Protein AF-A0A2V9N6S0-F1 (afdb_monomer)

Secondary structure (DSSP, 8-state):
-HHHHHHHHHHHHHHTSSS------------HHHH-EEEEEEEEEEEEETTEEEEEEEEEEEEE-TT-EEEEEEEEEETTEEEEEEEEEEEEE-TTSEEEEEEEEEETTEEEEEEEEEEEEEGGGTEEEEEEEEE-

Foldseek 3Di:
DVVVVVVVVVVVVVVPPPPPPPPPPCLLQDALQQLFAKDKDKDWDWDQDPVGIKTKIKIWMWGAHSQFWIWIKMWMDINRDIDIKIKIWGKGAGRNQKIKIWIFIDDPNDTPKIWIKIWGADPSNPDIDIDTPDMD

Nearest PDB structures (foldseek):
  5xdn-assembly1_A  TM=2.559E-01  e=2.830E+00  Homo sapiens
  7nie-assembly1_C  TM=2.673E-01  e=5.952E+00  Sus scrofa

Solvent-accessible surface area (backbone atoms only — not comparable to full-atom values): 7501 Å² total; per-residue (Å²): 118,77,72,58,54,57,53,55,52,53,54,57,60,66,69,67,72,74,82,73,71,75,77,70,72,73,69,61,72,34,34,40,62,75,61,35,44,81,46,74,51,72,52,73,52,72,47,81,50,98,92,46,77,34,50,34,39,36,43,34,40,35,39,32,41,61,87,18,44,34,43,37,41,32,45,37,33,50,70,85,48,71,50,70,33,42,36,38,35,44,49,48,57,38,56,83,25,40,32,42,34,43,36,41,34,25,46,96,88,40,80,75,38,39,33,37,33,44,35,37,49,39,80,92,58,75,41,74,50,74,47,80,74,46,76,88

Structure (mmCIF, N/CA/C/O backbone):
data_AF-A0A2V9N6S0-F1
#
_entry.id   AF-A0A2V9N6S0-F1
#
loop_
_atom_site.group_PDB
_atom_site.id
_atom_site.type_symbol
_atom_site.label_atom_id
_atom_site.label_alt_id
_atom_site.label_comp_id
_atom_site.label_asym_id
_atom_site.label_entity_id
_atom_site.label_seq_id
_atom_site.pdbx_PDB_ins_code
_atom_site.Cartn_x
_atom_site.Cartn_y
_atom_site.Cartn_z
_atom_site.occupancy
_atom_site.B_iso_or_equiv
_atom_site.auth_seq_id
_atom_site.auth_comp_id
_atom_site.auth_asym_id
_atom_site.auth_atom_id
_atom_site.pdbx_PDB_model_num
ATOM 1 N N . MET A 1 1 ? 50.210 -31.305 -43.751 1.00 48.12 1 MET A N 1
ATOM 2 C CA . MET A 1 1 ? 49.536 -31.750 -42.503 1.00 48.12 1 MET A CA 1
ATOM 3 C C . MET A 1 1 ? 49.695 -30.757 -41.342 1.00 48.12 1 MET A C 1
ATOM 5 O O . MET A 1 1 ? 48.706 -30.467 -40.685 1.00 48.12 1 MET A O 1
ATOM 9 N N . LYS A 1 2 ? 50.881 -30.163 -41.127 1.00 46.41 2 LYS A N 1
ATOM 10 C CA . LYS A 1 2 ? 51.178 -29.205 -40.034 1.00 46.41 2 LYS A CA 1
ATOM 11 C C . LYS A 1 2 ? 50.387 -27.875 -40.087 1.00 46.41 2 LYS A C 1
ATOM 13 O O . LYS A 1 2 ? 50.007 -27.351 -39.047 1.00 46.41 2 LYS A O 1
ATOM 18 N N . ASN A 1 3 ? 50.037 -27.387 -41.283 1.00 50.50 3 ASN A N 1
ATOM 19 C CA . ASN A 1 3 ? 49.302 -26.120 -41.461 1.00 50.50 3 ASN A CA 1
ATOM 20 C C . ASN A 1 3 ? 47.782 -26.228 -41.215 1.00 50.50 3 ASN A C 1
ATOM 22 O O . ASN A 1 3 ? 47.124 -25.209 -41.011 1.00 50.50 3 ASN A O 1
ATOM 26 N N . ASN A 1 4 ? 47.221 -27.443 -41.207 1.00 50.72 4 ASN A N 1
ATOM 27 C CA . ASN A 1 4 ? 45.778 -27.653 -41.026 1.00 50.72 4 ASN A CA 1
ATOM 28 C C . ASN A 1 4 ? 45.400 -27.705 -39.537 1.00 50.72 4 ASN A C 1
ATOM 30 O O . ASN A 1 4 ? 44.335 -27.231 -39.157 1.00 50.72 4 ASN A O 1
ATOM 34 N N . ILE A 1 5 ? 46.312 -28.197 -38.690 1.00 57.31 5 ILE A N 1
ATOM 35 C CA . ILE A 1 5 ? 46.148 -28.242 -37.228 1.00 57.31 5 ILE A CA 1
ATOM 36 C C . ILE A 1 5 ? 46.208 -26.826 -36.634 1.00 57.31 5 ILE A C 1
ATOM 38 O O . ILE A 1 5 ? 45.389 -26.478 -35.790 1.00 57.31 5 ILE A O 1
ATOM 42 N N . ALA A 1 6 ? 47.107 -25.971 -37.137 1.00 53.06 6 ALA A N 1
ATOM 43 C CA . ALA A 1 6 ? 47.205 -24.574 -36.706 1.00 53.06 6 ALA A CA 1
ATOM 44 C C . ALA A 1 6 ? 45.932 -23.766 -37.028 1.00 53.06 6 ALA A C 1
ATOM 46 O O . ALA A 1 6 ? 45.482 -22.966 -36.212 1.00 53.06 6 ALA A O 1
ATOM 47 N N . ARG A 1 7 ? 45.306 -24.015 -38.188 1.00 53.69 7 ARG A N 1
ATOM 48 C CA . ARG A 1 7 ? 44.032 -23.381 -38.564 1.00 53.69 7 ARG A CA 1
ATOM 49 C C . ARG A 1 7 ? 42.855 -23.890 -37.732 1.00 53.69 7 ARG A C 1
ATOM 51 O O . ARG A 1 7 ? 42.019 -23.087 -37.337 1.00 53.69 7 ARG A O 1
ATOM 58 N N . ALA A 1 8 ? 42.814 -25.185 -37.419 1.00 54.50 8 ALA A N 1
ATOM 59 C CA . ALA A 1 8 ? 41.775 -25.757 -36.563 1.00 54.50 8 ALA A CA 1
ATOM 60 C C . ALA A 1 8 ? 41.834 -25.210 -35.122 1.00 54.50 8 ALA A C 1
ATOM 62 O O . ALA A 1 8 ? 40.795 -24.925 -34.531 1.00 54.50 8 ALA A O 1
ATOM 63 N N . LEU A 1 9 ? 43.039 -24.986 -34.586 1.00 54.88 9 LEU A N 1
ATOM 64 C CA . LEU A 1 9 ? 43.238 -24.403 -33.253 1.00 54.88 9 LEU A CA 1
ATOM 65 C C . LEU A 1 9 ? 42.861 -22.912 -33.189 1.00 54.88 9 LEU A C 1
ATOM 67 O O . LEU A 1 9 ? 42.285 -22.475 -32.196 1.00 54.88 9 LEU A O 1
ATOM 71 N N . LEU A 1 10 ? 43.114 -22.143 -34.254 1.00 54.31 10 LEU A N 1
ATOM 72 C CA . LEU A 1 10 ? 42.700 -20.735 -34.342 1.00 54.31 10 LEU A CA 1
ATOM 73 C C . LEU A 1 10 ? 41.172 -20.567 -34.413 1.00 54.31 10 LEU A C 1
ATOM 75 O O . LEU A 1 10 ? 40.634 -19.632 -33.825 1.00 54.31 10 LEU A O 1
ATOM 79 N N . VAL A 1 11 ? 40.464 -21.485 -35.080 1.00 56.16 11 VAL A N 1
ATOM 80 C CA . VAL A 1 11 ? 38.991 -21.463 -35.143 1.00 56.16 11 VAL A CA 1
ATOM 81 C C . VAL A 1 11 ? 38.368 -21.851 -33.794 1.00 56.16 11 VAL A C 1
ATOM 83 O O . VAL A 1 11 ? 37.389 -21.232 -33.378 1.00 56.16 11 VAL A O 1
ATOM 86 N N . LEU A 1 12 ? 38.963 -22.798 -33.057 1.00 53.38 12 LEU A N 1
ATOM 87 C CA . LEU A 1 12 ? 38.506 -23.164 -31.706 1.00 53.38 12 LEU A CA 1
ATOM 88 C C . LEU A 1 12 ? 38.734 -22.051 -30.665 1.00 53.38 12 LEU A C 1
ATOM 90 O O . LEU A 1 12 ? 37.927 -21.888 -29.747 1.00 53.38 12 LEU A O 1
ATOM 94 N N . ALA A 1 13 ? 39.803 -21.263 -30.817 1.00 53.31 13 ALA A N 1
ATOM 95 C CA . ALA A 1 13 ? 40.097 -20.126 -29.942 1.00 53.31 13 ALA A CA 1
ATOM 96 C C . ALA A 1 13 ? 39.188 -18.912 -30.219 1.00 53.31 13 ALA A C 1
ATOM 98 O O . ALA A 1 13 ? 38.870 -18.163 -29.301 1.00 53.31 13 ALA A O 1
ATOM 99 N N . ALA A 1 14 ? 38.712 -18.736 -31.457 1.00 53.06 14 ALA A N 1
ATOM 100 C CA . ALA A 1 14 ? 37.765 -17.671 -31.798 1.00 53.06 14 ALA A CA 1
ATOM 101 C C . ALA A 1 14 ? 36.324 -17.972 -31.333 1.00 53.06 14 ALA A C 1
ATOM 103 O O . ALA A 1 14 ? 35.558 -17.049 -31.066 1.00 53.06 14 ALA A O 1
ATOM 104 N N . ALA A 1 15 ? 35.956 -19.250 -31.189 1.00 52.56 15 ALA A N 1
ATOM 105 C CA . ALA A 1 15 ? 34.620 -19.662 -30.748 1.00 52.56 15 ALA A CA 1
ATOM 106 C C . ALA A 1 15 ? 34.414 -19.598 -29.221 1.00 52.56 15 ALA A C 1
ATOM 108 O O . AL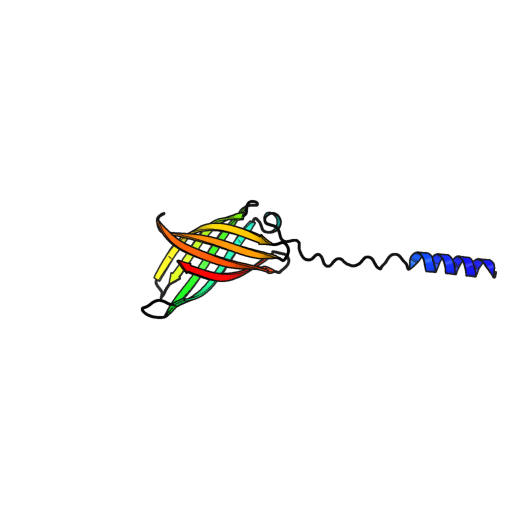A A 1 15 ? 33.278 -19.621 -28.752 1.00 52.56 15 ALA A O 1
ATOM 109 N N . SER A 1 16 ? 35.488 -19.507 -28.431 1.00 50.84 16 SER A N 1
ATOM 110 C CA . SER A 1 16 ? 35.431 -19.569 -26.962 1.00 50.84 16 SER A CA 1
ATOM 111 C C . SER A 1 16 ? 35.368 -18.200 -26.260 1.00 50.84 16 SER A C 1
ATOM 113 O O . SER A 1 16 ? 35.232 -18.151 -25.042 1.00 50.84 16 SER A O 1
ATOM 115 N N . VAL A 1 17 ? 35.383 -17.081 -27.000 1.00 52.91 17 VAL A N 1
ATOM 116 C CA . VAL A 1 17 ? 35.386 -15.714 -26.423 1.00 52.91 17 VAL A CA 1
ATOM 117 C C . VAL A 1 17 ? 33.975 -15.102 -26.280 1.00 52.91 17 VAL A C 1
ATOM 119 O O . VAL A 1 17 ? 33.816 -14.041 -25.687 1.00 52.91 17 VAL A O 1
ATOM 122 N N . VAL A 1 18 ? 32.911 -15.762 -26.754 1.00 53.88 18 VAL A N 1
ATOM 123 C CA . VAL A 1 18 ? 31.563 -15.146 -26.838 1.00 53.88 18 VAL A CA 1
ATOM 124 C C . VAL A 1 18 ? 30.687 -15.343 -25.580 1.00 53.88 18 VAL A C 1
ATOM 126 O O . VAL A 1 18 ? 29.611 -14.765 -25.489 1.00 53.88 18 VAL A O 1
ATOM 129 N N . ALA A 1 19 ? 31.118 -16.092 -24.559 1.00 56.69 19 ALA A N 1
ATOM 130 C CA . ALA A 1 19 ? 30.226 -16.504 -23.458 1.00 56.69 19 ALA A CA 1
ATOM 131 C C . ALA A 1 19 ? 30.465 -15.829 -22.088 1.00 56.69 19 ALA A C 1
ATOM 133 O O . ALA A 1 19 ? 30.039 -16.362 -21.067 1.00 56.69 19 ALA A O 1
ATOM 134 N N . LEU A 1 20 ? 31.117 -14.662 -22.039 1.00 52.88 20 LEU A N 1
ATOM 135 C CA . LEU A 1 20 ? 31.287 -13.876 -20.802 1.00 52.88 20 LEU A CA 1
ATOM 136 C C . LEU A 1 20 ? 30.633 -12.492 -20.899 1.00 52.88 20 LEU A C 1
ATOM 138 O O . LEU A 1 20 ? 31.151 -11.515 -20.359 1.00 52.88 20 LEU A O 1
ATOM 142 N N . ALA A 1 21 ? 29.477 -12.385 -21.561 1.00 55.75 21 ALA A N 1
ATOM 143 C CA . ALA A 1 21 ? 28.601 -11.268 -21.235 1.00 55.75 21 ALA A CA 1
ATOM 144 C C . ALA A 1 21 ? 28.262 -11.412 -19.742 1.00 55.75 21 ALA A C 1
ATOM 146 O O . ALA A 1 21 ? 27.791 -12.487 -19.349 1.00 55.75 21 ALA A O 1
ATOM 147 N N . PRO A 1 22 ? 28.521 -10.402 -18.887 1.00 55.09 22 PRO A N 1
ATOM 148 C CA . PRO A 1 22 ? 27.986 -10.442 -17.543 1.00 55.09 22 PRO A CA 1
ATOM 149 C C . PRO A 1 22 ? 26.487 -10.637 -17.720 1.00 55.09 22 PRO A C 1
ATOM 151 O O . PRO A 1 22 ? 25.831 -9.836 -18.390 1.00 55.09 22 PRO A O 1
ATOM 154 N N . ILE A 1 23 ? 25.948 -11.723 -17.163 1.00 53.41 23 ILE A N 1
ATOM 155 C CA . ILE A 1 23 ? 24.527 -11.776 -16.866 1.00 53.41 23 ILE A CA 1
ATOM 156 C C . ILE A 1 23 ? 24.358 -10.586 -15.936 1.00 53.41 23 ILE A C 1
ATOM 158 O O . ILE A 1 23 ? 24.698 -10.661 -14.755 1.00 53.41 23 ILE A O 1
ATOM 162 N N . GLN A 1 24 ? 23.951 -9.442 -16.487 1.00 49.50 24 GLN A N 1
ATOM 163 C CA . GLN A 1 24 ? 23.372 -8.394 -15.688 1.00 49.50 24 GLN A CA 1
ATOM 164 C C . GLN A 1 24 ? 22.189 -9.107 -15.062 1.00 49.50 24 GLN A C 1
ATOM 166 O O . GLN A 1 24 ? 21.176 -9.344 -15.719 1.00 49.50 24 GLN A O 1
ATOM 171 N N . ALA A 1 25 ? 22.375 -9.579 -13.825 1.00 48.56 25 ALA A N 1
ATOM 172 C CA . ALA A 1 25 ? 21.269 -9.854 -12.947 1.00 48.56 25 ALA A CA 1
ATOM 173 C C . ALA A 1 25 ? 20.446 -8.584 -13.076 1.00 48.56 25 ALA A C 1
ATOM 175 O O . ALA A 1 25 ? 20.921 -7.514 -12.689 1.00 48.56 25 ALA A O 1
ATOM 176 N N . ASN A 1 26 ? 19.326 -8.674 -13.795 1.00 52.25 26 ASN A N 1
ATOM 177 C CA . ASN A 1 26 ? 18.389 -7.584 -13.923 1.00 52.25 26 ASN A CA 1
ATOM 178 C C . ASN A 1 26 ? 17.956 -7.346 -12.484 1.00 52.25 26 ASN A C 1
ATOM 180 O O . ASN A 1 26 ? 17.047 -8.012 -11.996 1.00 52.25 26 ASN A O 1
ATOM 184 N N . ALA A 1 27 ? 18.684 -6.491 -11.763 1.00 54.62 27 ALA A N 1
ATOM 185 C CA . ALA A 1 27 ? 18.192 -5.865 -10.564 1.00 54.62 27 ALA A CA 1
ATOM 186 C C . ALA A 1 27 ? 16.909 -5.235 -11.068 1.00 54.62 27 ALA A C 1
ATOM 188 O O . ALA A 1 27 ? 16.987 -4.311 -11.878 1.00 54.62 27 ALA A O 1
ATOM 189 N N . ALA A 1 28 ? 15.775 -5.878 -10.775 1.00 57.28 28 ALA A N 1
ATOM 190 C CA . ALA A 1 28 ? 14.496 -5.513 -11.346 1.00 57.28 28 ALA A CA 1
ATOM 191 C C . ALA A 1 28 ? 14.385 -4.001 -11.180 1.00 57.28 28 ALA A C 1
ATOM 193 O O . ALA A 1 28 ? 14.399 -3.512 -10.052 1.00 57.28 28 ALA A O 1
ATOM 194 N N . GLN A 1 29 ? 14.426 -3.257 -12.289 1.00 78.12 29 GLN A N 1
ATOM 195 C CA . GLN A 1 29 ? 14.372 -1.805 -12.230 1.00 78.12 29 GLN A CA 1
ATOM 196 C C . GLN A 1 29 ? 12.929 -1.455 -11.909 1.00 78.12 29 GLN A C 1
ATOM 198 O O . GLN A 1 29 ? 12.108 -1.211 -12.791 1.00 78.12 29 GLN A O 1
ATOM 203 N N . CYS A 1 30 ? 12.606 -1.517 -10.620 1.00 91.38 30 CYS A N 1
ATOM 204 C CA . CYS A 1 30 ? 11.299 -1.154 -10.134 1.00 91.38 30 CYS A CA 1
ATOM 205 C C . CYS A 1 30 ? 11.064 0.323 -10.438 1.00 91.38 30 CYS A C 1
ATOM 207 O O . CYS A 1 30 ? 11.880 1.201 -10.166 1.00 91.38 30 CYS A O 1
ATOM 209 N N . SER A 1 31 ? 9.914 0.582 -11.024 1.00 94.88 31 SER A N 1
ATOM 210 C CA . SER A 1 31 ? 9.409 1.897 -11.368 1.00 94.88 31 SER A CA 1
ATOM 211 C C . SER A 1 31 ? 7.916 1.936 -11.071 1.00 94.88 31 SER A C 1
ATOM 213 O O . SER A 1 31 ? 7.269 0.891 -10.939 1.00 94.88 31 SER A O 1
ATOM 215 N N . LEU A 1 32 ? 7.350 3.140 -11.008 1.00 95.44 32 LEU A N 1
ATOM 216 C CA . LEU A 1 32 ? 5.903 3.305 -10.881 1.00 95.44 32 LEU A CA 1
ATOM 217 C C . LEU A 1 32 ? 5.149 2.558 -11.983 1.00 95.44 32 LEU A C 1
ATOM 219 O O . LEU A 1 32 ? 4.210 1.832 -11.682 1.00 95.44 32 LEU A O 1
ATOM 223 N N . GLY A 1 33 ? 5.609 2.679 -13.231 1.00 94.94 33 GLY A N 1
ATOM 224 C CA . GLY A 1 33 ? 4.991 2.011 -14.373 1.00 94.94 33 GLY A CA 1
ATOM 225 C C . GLY A 1 33 ? 5.019 0.489 -14.254 1.00 94.94 33 GLY A C 1
ATOM 226 O O . GLY A 1 33 ? 3.998 -0.154 -14.464 1.00 94.94 33 GLY A O 1
ATOM 227 N N . SER A 1 34 ? 6.155 -0.092 -13.856 1.00 93.88 34 SER A N 1
ATOM 228 C CA . SER A 1 34 ? 6.275 -1.551 -13.719 1.00 93.88 34 SER A CA 1
ATOM 229 C C . SER A 1 34 ? 5.464 -2.135 -12.558 1.00 93.88 34 SER A C 1
ATOM 231 O O . SER A 1 34 ? 5.135 -3.312 -12.608 1.00 93.88 34 SER A O 1
ATOM 233 N N . MET A 1 35 ? 5.175 -1.346 -11.515 1.00 95.94 35 MET A N 1
ATOM 234 C CA . MET A 1 35 ? 4.432 -1.794 -10.322 1.00 95.94 35 MET A CA 1
ATOM 235 C C . MET A 1 35 ? 2.952 -1.365 -10.338 1.00 95.94 35 MET A C 1
ATOM 237 O O . MET A 1 35 ? 2.213 -1.644 -9.392 1.00 95.94 35 MET A O 1
ATOM 241 N N . ALA A 1 36 ? 2.514 -0.659 -11.384 1.00 97.19 36 ALA A N 1
ATOM 242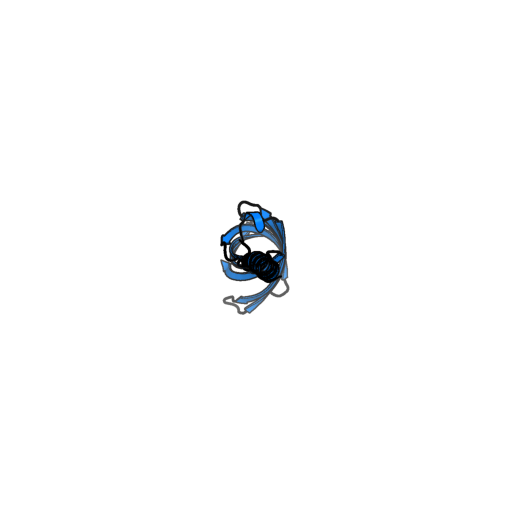 C CA . ALA A 1 36 ? 1.122 -0.265 -11.555 1.00 97.19 36 ALA A CA 1
ATOM 243 C C . ALA A 1 36 ? 0.240 -1.497 -11.789 1.00 97.19 36 ALA A C 1
ATOM 245 O O . ALA A 1 36 ? 0.644 -2.458 -12.443 1.00 97.19 36 ALA A O 1
ATOM 246 N N . GLY A 1 37 ? -0.985 -1.462 -11.272 1.00 97.50 37 GLY A N 1
ATOM 247 C CA . GLY A 1 37 ? -1.917 -2.570 -11.409 1.00 97.50 37 GLY A CA 1
ATOM 248 C C . GLY A 1 37 ? -2.854 -2.732 -10.224 1.00 97.50 37 GLY A C 1
ATOM 249 O O . GLY A 1 37 ? -3.005 -1.848 -9.382 1.00 97.50 37 GLY A O 1
ATOM 250 N N . ASN A 1 38 ? -3.511 -3.889 -10.196 1.00 98.50 38 ASN A N 1
ATOM 251 C CA . ASN A 1 38 ? -4.445 -4.262 -9.145 1.00 98.50 38 ASN A CA 1
ATOM 252 C C . ASN A 1 38 ? -3.750 -5.154 -8.126 1.00 98.50 38 ASN A C 1
ATOM 254 O O . ASN A 1 38 ? -3.160 -6.173 -8.479 1.00 98.50 38 ASN A O 1
ATOM 258 N N . TRP A 1 39 ? -3.894 -4.790 -6.862 1.00 98.38 39 TRP A N 1
ATOM 259 C CA . TRP A 1 39 ? -3.268 -5.459 -5.740 1.00 98.38 39 TRP A CA 1
ATOM 260 C C . TRP A 1 39 ? -4.323 -5.903 -4.738 1.00 98.38 39 TRP A C 1
ATOM 262 O O . TRP A 1 39 ? -5.351 -5.250 -4.545 1.00 98.38 39 TRP A O 1
ATOM 272 N N . ALA A 1 40 ? -4.044 -7.014 -4.070 1.00 98.44 40 ALA A N 1
ATOM 273 C CA . ALA A 1 40 ? -4.764 -7.445 -2.886 1.00 98.44 40 ALA A CA 1
ATOM 274 C C . ALA A 1 40 ? -3.791 -7.475 -1.712 1.00 98.44 40 ALA A C 1
ATOM 276 O O . ALA A 1 40 ? -2.599 -7.727 -1.892 1.00 98.44 40 ALA A O 1
ATOM 277 N N . TYR A 1 41 ? -4.297 -7.229 -0.511 1.00 98.19 41 TYR A N 1
ATOM 278 C CA . TYR A 1 41 ? -3.483 -7.294 0.689 1.00 98.19 41 TYR A CA 1
ATOM 279 C C . TYR A 1 41 ? -4.273 -7.821 1.876 1.00 98.19 41 TYR A C 1
ATOM 281 O O . TYR A 1 41 ? -5.502 -7.760 1.929 1.00 98.19 41 TYR A O 1
ATOM 289 N N . THR A 1 42 ? -3.517 -8.297 2.855 1.00 98.25 42 THR A N 1
ATOM 290 C CA . THR A 1 42 ? -3.981 -8.537 4.213 1.00 98.25 42 THR A CA 1
ATOM 291 C C . THR A 1 42 ? -2.949 -7.978 5.181 1.00 98.25 42 THR A C 1
ATOM 293 O O . THR A 1 42 ? -1.757 -7.938 4.866 1.00 98.25 42 THR A O 1
ATOM 296 N N . TYR A 1 43 ? -3.390 -7.530 6.349 1.00 97.00 43 TYR A N 1
ATOM 297 C CA . TYR A 1 43 ? -2.491 -7.267 7.465 1.00 97.00 43 TYR A CA 1
ATOM 298 C C . TYR A 1 43 ? -3.139 -7.674 8.779 1.00 97.00 43 TYR A C 1
ATOM 300 O O . TYR A 1 43 ? -4.359 -7.632 8.939 1.00 97.00 43 TYR A O 1
ATOM 308 N N . THR A 1 44 ? -2.294 -8.003 9.746 1.00 97.56 44 THR A N 1
ATOM 309 C CA . THR A 1 44 ? -2.668 -8.276 11.133 1.00 97.56 44 THR A CA 1
ATOM 310 C C . THR A 1 44 ? -1.648 -7.625 12.052 1.00 97.56 44 THR A C 1
ATOM 312 O O . THR A 1 44 ? -0.456 -7.623 11.742 1.00 97.56 44 THR A O 1
ATOM 315 N N . GLY A 1 45 ? -2.086 -7.092 13.184 1.00 96.06 45 GLY A N 1
ATOM 316 C CA . GLY A 1 45 ? -1.186 -6.484 14.154 1.00 96.06 45 GLY A CA 1
ATOM 317 C C . GLY A 1 45 ? -1.911 -5.925 15.367 1.00 96.06 45 GLY A C 1
ATOM 318 O O . GLY A 1 45 ? -3.057 -6.276 15.643 1.00 96.06 45 GLY A O 1
ATOM 319 N N . THR A 1 46 ? -1.229 -5.028 16.072 1.00 96.38 46 THR A N 1
ATOM 320 C CA . THR A 1 46 ? -1.714 -4.415 17.309 1.00 96.38 46 THR A CA 1
ATOM 321 C C . THR A 1 46 ? -1.614 -2.900 17.204 1.00 96.38 46 THR A C 1
ATOM 323 O O . THR A 1 46 ? -0.564 -2.365 16.856 1.00 96.38 46 THR A O 1
ATOM 326 N N . ILE A 1 47 ? -2.703 -2.204 17.521 1.00 94.44 47 ILE A N 1
ATOM 327 C CA . ILE A 1 47 ? -2.744 -0.749 17.670 1.00 94.44 47 ILE A CA 1
ATOM 328 C C . ILE A 1 47 ? -2.513 -0.438 19.143 1.00 94.44 47 ILE A C 1
ATOM 330 O O . ILE A 1 47 ? -3.290 -0.866 19.993 1.00 94.44 47 ILE A O 1
ATOM 334 N N . PHE A 1 48 ? -1.468 0.318 19.453 1.00 93.31 48 PHE A N 1
ATOM 335 C CA . PHE A 1 48 ? -1.219 0.772 20.816 1.00 93.31 48 PHE A CA 1
ATOM 336 C C . PHE A 1 48 ? -1.931 2.101 21.053 1.00 93.31 48 PHE A C 1
ATOM 338 O O . PHE A 1 48 ? -1.678 3.080 20.355 1.00 93.31 48 PHE A O 1
ATOM 345 N N . THR A 1 49 ? -2.835 2.122 22.029 1.00 91.81 49 THR A N 1
ATOM 346 C CA . THR A 1 49 ? -3.567 3.321 22.452 1.00 91.81 49 THR A CA 1
ATOM 347 C C . THR A 1 49 ? -3.258 3.638 23.913 1.00 91.81 49 THR A C 1
ATOM 349 O O . THR A 1 49 ? -2.686 2.809 24.622 1.00 91.81 49 THR A O 1
ATOM 352 N N . GLN A 1 50 ? -3.686 4.807 24.396 1.00 93.44 50 GLN A N 1
ATOM 353 C CA . GLN A 1 50 ? -3.601 5.145 25.824 1.00 93.44 50 GLN A CA 1
ATOM 354 C C . GLN A 1 50 ? -4.372 4.156 26.716 1.00 93.44 50 GLN A C 1
ATOM 356 O O . GLN A 1 50 ? -3.977 3.924 27.853 1.00 93.44 50 GLN A O 1
ATOM 361 N N . ASN A 1 51 ? -5.425 3.528 26.182 1.00 94.38 51 ASN A N 1
ATOM 362 C CA . ASN A 1 51 ? -6.264 2.560 26.894 1.00 94.38 51 ASN A CA 1
ATOM 363 C C . ASN A 1 51 ? -5.766 1.109 26.746 1.00 94.38 51 ASN A C 1
ATOM 365 O O . ASN A 1 51 ? -6.443 0.180 27.180 1.00 94.38 51 ASN A O 1
ATOM 369 N N . GLY A 1 52 ? -4.602 0.904 26.121 1.00 95.69 52 GLY A N 1
ATOM 370 C CA . GLY A 1 52 ? -3.991 -0.407 25.919 1.00 95.69 52 GLY A CA 1
ATOM 371 C C . GLY A 1 52 ? -3.951 -0.879 24.458 1.00 95.69 52 GLY A C 1
ATOM 372 O O . GLY A 1 52 ? -4.344 -0.146 23.539 1.00 95.69 52 GLY A O 1
ATOM 373 N N . PRO A 1 53 ? -3.410 -2.092 24.229 1.00 97.06 53 PRO A N 1
ATOM 374 C CA . PRO A 1 53 ? -3.273 -2.689 22.905 1.00 97.06 53 PRO A CA 1
ATOM 375 C C . PRO A 1 53 ? -4.614 -3.199 22.364 1.00 97.06 53 PRO A C 1
ATOM 377 O O . PRO A 1 53 ? -5.334 -3.927 23.043 1.00 97.06 53 PRO A O 1
ATOM 380 N N . LEU A 1 54 ? -4.913 -2.878 21.106 1.00 97.50 54 LEU A N 1
ATOM 381 C CA . LEU A 1 54 ? -6.094 -3.354 20.387 1.00 97.50 54 LEU A CA 1
ATOM 382 C C . LEU A 1 54 ? -5.659 -4.218 19.194 1.00 97.50 54 LEU A C 1
ATOM 384 O O . LEU A 1 54 ? -4.907 -3.726 18.348 1.00 97.50 54 LEU A O 1
ATOM 388 N N . PRO A 1 55 ? -6.117 -5.477 19.071 1.00 97.75 55 PRO A N 1
ATOM 389 C CA . PRO A 1 55 ? -5.820 -6.282 17.894 1.00 97.75 55 PRO A CA 1
ATOM 390 C C . PRO A 1 55 ? -6.507 -5.679 16.667 1.00 97.75 55 PRO A C 1
ATOM 392 O O . PRO A 1 55 ? -7.656 -5.234 16.739 1.00 97.75 55 PRO A O 1
ATOM 395 N N . ALA A 1 56 ? -5.805 -5.682 15.540 1.00 97.50 56 ALA A N 1
ATOM 396 C CA . ALA A 1 56 ? -6.305 -5.190 14.270 1.00 97.50 56 ALA A CA 1
ATOM 397 C C . ALA A 1 56 ? -6.005 -6.176 13.145 1.00 97.50 56 ALA A C 1
ATOM 399 O O . ALA A 1 56 ? -4.910 -6.732 13.063 1.00 97.50 56 ALA A O 1
ATOM 400 N N . ALA A 1 57 ? -6.970 -6.351 12.252 1.00 98.31 57 ALA A N 1
ATOM 401 C CA . ALA A 1 57 ? -6.826 -7.150 11.046 1.00 98.31 57 ALA A CA 1
ATOM 402 C C . ALA A 1 57 ? -7.555 -6.477 9.884 1.00 98.31 57 ALA A C 1
ATOM 404 O O . ALA A 1 57 ? -8.537 -5.766 10.097 1.00 98.31 57 ALA A O 1
ATOM 405 N N . SER A 1 58 ? -7.086 -6.687 8.660 1.00 98.31 58 SER A N 1
ATOM 406 C CA . SER A 1 58 ? -7.746 -6.162 7.469 1.00 98.31 58 SER A CA 1
ATOM 407 C C . SER A 1 58 ? -7.466 -7.015 6.248 1.00 98.31 58 SER A C 1
ATOM 409 O O . SER A 1 58 ? -6.391 -7.599 6.135 1.00 98.31 58 SER A O 1
ATOM 411 N N . VAL A 1 59 ? -8.411 -7.014 5.314 1.00 98.69 59 VAL A N 1
ATOM 412 C CA . VAL A 1 59 ? -8.236 -7.498 3.946 1.00 98.69 59 VAL A CA 1
ATOM 413 C C . VAL A 1 59 ? -8.780 -6.448 2.987 1.00 98.69 59 VAL A C 1
ATOM 415 O O . VAL A 1 59 ? -9.843 -5.871 3.223 1.00 98.69 59 VAL A O 1
ATOM 418 N N . GLY A 1 60 ? -8.057 -6.186 1.904 1.00 98.50 60 GLY A N 1
ATOM 419 C CA . GLY A 1 60 ? -8.440 -5.146 0.960 1.00 98.50 60 GLY A CA 1
ATOM 420 C C . GLY A 1 60 ? -7.879 -5.352 -0.433 1.00 98.50 60 GLY A C 1
ATOM 421 O O . GLY A 1 60 ? -7.079 -6.258 -0.693 1.00 98.50 60 GLY A O 1
ATOM 422 N N . ARG A 1 61 ? -8.332 -4.490 -1.340 1.00 98.69 61 ARG A N 1
ATOM 423 C CA . ARG A 1 61 ? -7.843 -4.394 -2.715 1.00 98.69 61 ARG A CA 1
ATOM 424 C C . ARG A 1 61 ? -7.646 -2.936 -3.080 1.00 98.69 61 ARG A C 1
ATOM 426 O O . ARG A 1 61 ? -8.414 -2.080 -2.648 1.00 98.69 61 ARG A O 1
ATOM 433 N N . TYR A 1 62 ? -6.643 -2.669 -3.901 1.00 98.69 62 TYR A N 1
ATOM 434 C CA . TYR A 1 62 ? -6.413 -1.340 -4.443 1.00 98.69 62 TYR A CA 1
ATOM 435 C C . TYR A 1 62 ? -5.900 -1.398 -5.874 1.00 98.69 62 TYR A C 1
ATOM 437 O O . TYR A 1 62 ? -5.309 -2.387 -6.306 1.00 98.69 62 TYR A O 1
ATOM 445 N N . HIS A 1 63 ? -6.131 -0.310 -6.593 1.00 98.69 63 HIS A N 1
ATOM 446 C CA . HIS A 1 63 ? -5.508 -0.009 -7.862 1.00 98.69 63 HIS A CA 1
ATOM 447 C C . HIS A 1 63 ? -4.411 1.030 -7.641 1.00 98.69 63 HIS A C 1
ATOM 449 O O . HIS A 1 63 ? -4.641 2.041 -6.977 1.00 98.69 63 HIS A O 1
ATOM 455 N N . GLN A 1 64 ? -3.227 0.773 -8.189 1.00 98.31 64 GLN A N 1
ATOM 456 C CA . GLN A 1 64 ? -2.146 1.741 -8.316 1.00 98.31 64 GLN A CA 1
ATOM 457 C C . GLN A 1 64 ? -2.007 2.116 -9.790 1.00 98.31 64 GLN A C 1
ATOM 459 O O . GLN A 1 64 ? -1.723 1.245 -10.615 1.00 98.31 64 GLN A O 1
ATOM 464 N N . ASP A 1 65 ? -2.148 3.397 -10.117 1.00 98.31 65 ASP A N 1
ATOM 465 C CA . ASP A 1 65 ? -1.915 3.873 -11.480 1.00 98.31 65 ASP A CA 1
ATOM 466 C C . ASP A 1 65 ? -0.417 4.103 -11.776 1.00 98.31 65 ASP A C 1
ATOM 468 O O . ASP A 1 65 ? 0.454 4.046 -10.901 1.00 98.31 65 ASP A O 1
ATOM 472 N N . THR A 1 66 ? -0.092 4.392 -13.036 1.00 97.50 66 THR A N 1
ATOM 473 C CA . THR A 1 66 ? 1.291 4.641 -13.477 1.00 97.50 66 THR A CA 1
ATOM 474 C C . THR A 1 66 ? 1.890 5.946 -12.941 1.00 97.50 66 THR A C 1
ATOM 476 O O . THR A 1 66 ? 3.098 6.146 -13.056 1.00 97.50 66 THR A O 1
ATOM 479 N N . ALA A 1 67 ? 1.078 6.835 -12.362 1.00 97.81 67 ALA A N 1
ATOM 480 C CA . ALA A 1 67 ? 1.516 8.051 -11.676 1.00 97.81 67 ALA A CA 1
ATOM 481 C C . ALA A 1 67 ? 1.704 7.838 -10.158 1.00 97.81 67 ALA A C 1
ATOM 483 O O . ALA A 1 67 ? 2.135 8.756 -9.453 1.00 97.81 67 ALA A O 1
ATOM 484 N N . GLY A 1 68 ? 1.418 6.630 -9.661 1.00 97.88 68 GLY A N 1
ATOM 485 C CA . GLY A 1 68 ? 1.525 6.257 -8.256 1.00 97.88 68 GLY A CA 1
ATOM 486 C C . GLY A 1 68 ? 0.328 6.663 -7.407 1.00 97.88 68 GLY A C 1
ATOM 487 O O . GLY A 1 68 ? 0.451 6.659 -6.185 1.00 97.88 68 GLY A O 1
ATOM 488 N N . ASN A 1 69 ? -0.811 7.026 -7.998 1.00 98.75 69 ASN A N 1
ATOM 489 C CA . ASN A 1 69 ? -2.031 7.243 -7.227 1.00 98.75 69 ASN A CA 1
ATOM 490 C C . ASN A 1 69 ? -2.647 5.896 -6.853 1.00 98.75 69 ASN A C 1
ATOM 492 O O . ASN A 1 69 ? -2.684 4.970 -7.663 1.00 98.75 69 ASN A O 1
ATOM 496 N N . ILE A 1 70 ? -3.134 5.806 -5.619 1.00 98.75 70 ILE A N 1
ATOM 497 C CA . ILE A 1 70 ? -3.779 4.619 -5.064 1.00 98.75 70 ILE A CA 1
ATOM 498 C C . ILE A 1 70 ? -5.249 4.930 -4.804 1.00 98.75 70 ILE A C 1
ATOM 500 O O . ILE A 1 70 ? -5.563 5.952 -4.191 1.00 98.75 70 ILE A O 1
ATOM 504 N N . THR A 1 71 ? -6.130 4.020 -5.212 1.00 98.81 71 THR A N 1
A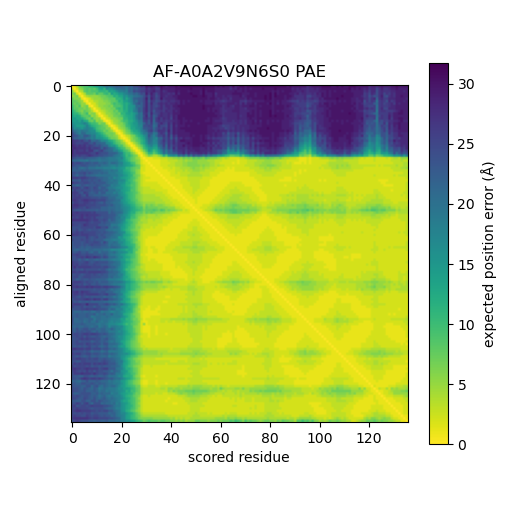TOM 505 C CA . THR A 1 71 ? -7.551 4.000 -4.843 1.00 98.81 71 THR A CA 1
ATOM 506 C C . THR A 1 71 ? -7.986 2.572 -4.538 1.00 98.81 71 THR A C 1
ATOM 508 O O . THR A 1 71 ? -7.520 1.625 -5.167 1.00 98.81 71 THR A O 1
ATOM 511 N N . GLY A 1 72 ? -8.861 2.374 -3.558 1.00 98.56 72 GLY A N 1
ATOM 512 C CA . GLY A 1 72 ? -9.319 1.035 -3.203 1.00 98.56 72 GLY A CA 1
ATOM 513 C C . GLY A 1 72 ? -10.191 1.013 -1.965 1.00 98.56 72 GLY A C 1
ATOM 514 O O . GLY A 1 72 ? -10.568 2.058 -1.446 1.00 98.56 72 GLY A O 1
ATOM 515 N N . SER A 1 73 ? -10.447 -0.187 -1.456 1.00 98.56 73 SER A N 1
ATOM 516 C CA . SER A 1 73 ? -11.245 -0.390 -0.251 1.00 98.56 73 SER A CA 1
ATOM 517 C C . SER A 1 73 ? -10.758 -1.584 0.565 1.00 98.56 73 SER A C 1
ATOM 519 O O . SER A 1 73 ? -10.026 -2.459 0.083 1.00 98.56 73 SER A O 1
ATOM 521 N N . GLN A 1 74 ? -11.150 -1.610 1.837 1.00 98.56 74 GLN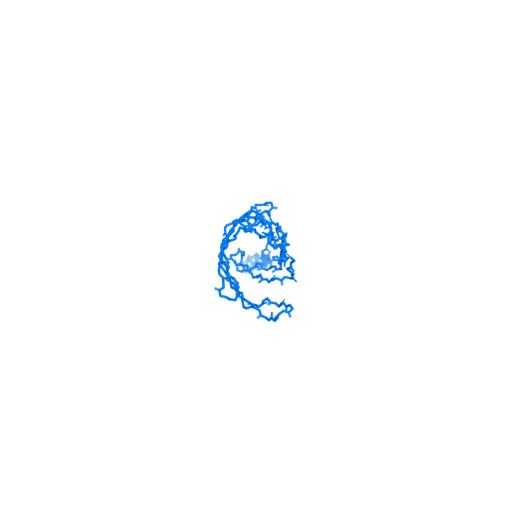 A N 1
ATOM 522 C CA . GLN A 1 74 ? -10.837 -2.694 2.758 1.00 98.56 74 GLN A CA 1
ATOM 523 C C . GLN A 1 74 ? -11.969 -2.966 3.739 1.00 98.56 74 GLN A C 1
ATOM 525 O O . GLN A 1 74 ? -12.710 -2.062 4.122 1.00 98.56 74 GLN A O 1
ATOM 530 N N . THR A 1 75 ? -12.023 -4.204 4.216 1.00 98.62 75 THR A N 1
ATOM 531 C CA . THR A 1 75 ? -12.750 -4.558 5.433 1.00 98.62 75 THR A CA 1
ATOM 532 C C . THR A 1 75 ? -11.743 -4.686 6.557 1.00 98.62 75 THR A C 1
ATOM 534 O O . THR A 1 75 ? -10.829 -5.510 6.483 1.00 98.62 75 THR A O 1
ATOM 537 N N . ARG A 1 76 ? -11.924 -3.897 7.614 1.00 97.81 76 ARG A N 1
ATOM 538 C CA . ARG A 1 76 ? -11.016 -3.854 8.759 1.00 97.81 76 ARG A CA 1
ATOM 539 C C . ARG A 1 76 ? -11.752 -4.196 10.042 1.00 97.81 76 ARG A C 1
ATOM 541 O O . ARG A 1 76 ? -12.861 -3.721 10.260 1.00 97.81 76 ARG A O 1
ATOM 548 N N . SER A 1 77 ? -11.106 -4.977 10.904 1.00 98.12 77 SER A N 1
ATOM 549 C CA . SER A 1 77 ? -11.537 -5.228 12.276 1.00 98.12 77 SER A CA 1
ATOM 550 C C . SER A 1 77 ? -10.555 -4.631 13.280 1.00 98.12 77 SER A C 1
ATOM 552 O O . SER A 1 77 ? -9.341 -4.768 13.115 1.00 98.12 77 SER A O 1
ATOM 554 N N . VAL A 1 78 ? -11.077 -3.983 14.322 1.00 97.19 78 VAL A N 1
ATOM 555 C CA . VAL A 1 78 ? -10.325 -3.498 15.485 1.00 97.19 78 VAL A CA 1
ATOM 556 C C . VAL A 1 78 ? -11.056 -3.926 16.751 1.00 97.19 78 VAL A C 1
ATOM 558 O O . VAL A 1 78 ? -12.222 -3.582 16.943 1.00 97.19 78 VAL A O 1
ATOM 561 N N . ALA A 1 79 ? -10.377 -4.689 17.611 1.00 96.94 79 ALA A N 1
ATOM 562 C CA . ALA A 1 79 ? -10.946 -5.231 18.850 1.00 96.94 79 ALA A CA 1
ATOM 563 C C . ALA A 1 79 ? -12.308 -5.938 18.648 1.00 96.94 79 ALA A C 1
ATOM 565 O O . ALA A 1 79 ? -13.211 -5.816 19.470 1.00 96.94 79 ALA A O 1
ATOM 566 N N . GLY A 1 80 ? -12.470 -6.650 17.525 1.00 95.25 80 GLY A N 1
ATOM 567 C CA . GLY A 1 80 ? -13.694 -7.381 17.175 1.00 95.25 80 GLY A CA 1
ATOM 568 C C . GLY A 1 80 ? -14.757 -6.560 16.434 1.00 95.25 80 GLY A C 1
ATOM 569 O O . GLY A 1 80 ? -15.616 -7.147 15.783 1.00 95.25 80 GLY A O 1
ATOM 570 N N . ASN A 1 81 ? -14.675 -5.227 16.432 1.00 96.50 81 ASN A N 1
ATOM 571 C CA . ASN A 1 81 ? -15.580 -4.377 15.652 1.00 96.50 81 ASN A CA 1
ATOM 572 C C . ASN A 1 81 ? -15.092 -4.279 14.210 1.00 96.50 81 ASN A C 1
ATOM 574 O O . ASN A 1 81 ? -13.908 -4.027 13.999 1.00 96.50 81 ASN A O 1
ATOM 578 N N . SER A 1 82 ? -15.975 -4.469 13.226 1.00 96.00 82 SER A N 1
ATOM 579 C CA . SER A 1 82 ? -15.610 -4.443 11.803 1.00 96.00 82 SER A CA 1
ATOM 580 C C . SER A 1 82 ? -16.330 -3.350 11.022 1.00 96.00 82 SER A C 1
ATOM 582 O O . SER A 1 82 ? -17.453 -2.978 11.359 1.00 96.00 82 SER A O 1
ATOM 584 N N . GLY A 1 83 ? -15.682 -2.850 9.973 1.00 96.25 83 GLY A N 1
ATOM 585 C CA . GLY A 1 83 ? -16.256 -1.872 9.058 1.00 96.25 83 GLY A CA 1
ATOM 586 C C . GLY A 1 83 ? -15.585 -1.905 7.689 1.00 96.25 83 GLY A C 1
ATOM 587 O O . GLY A 1 83 ? -14.478 -2.429 7.536 1.00 96.25 83 GLY A O 1
ATOM 588 N N . VAL A 1 84 ? -16.279 -1.337 6.705 1.00 98.00 84 VAL A N 1
ATOM 589 C CA . VAL A 1 84 ? -15.748 -1.100 5.360 1.00 98.00 84 VAL A CA 1
ATOM 590 C C . VAL A 1 84 ? -15.193 0.316 5.301 1.00 98.00 84 VAL A C 1
ATOM 592 O O . VAL A 1 84 ? -15.780 1.254 5.847 1.00 98.00 84 VAL A O 1
ATOM 595 N N . GLU A 1 85 ? -14.036 0.452 4.672 1.00 98.31 85 GLU A N 1
ATOM 596 C CA . GLU A 1 85 ? -13.306 1.703 4.556 1.00 98.31 85 GLU A CA 1
ATOM 597 C C . GLU A 1 85 ? -12.796 1.876 3.126 1.00 98.31 85 GLU A C 1
ATOM 599 O O . GLU A 1 85 ? -12.333 0.919 2.503 1.00 98.31 85 GLU A O 1
ATOM 604 N N . GLU A 1 86 ? -12.820 3.111 2.641 1.00 98.69 86 GLU A N 1
ATOM 605 C CA . GLU A 1 86 ? -12.201 3.496 1.374 1.00 98.69 86 GLU A CA 1
ATOM 606 C C . GLU A 1 86 ? -10.773 3.973 1.634 1.00 98.69 86 GLU A C 1
ATOM 608 O O . GLU A 1 86 ? -10.501 4.633 2.641 1.00 98.69 86 GLU A O 1
ATOM 613 N N . ILE A 1 87 ? -9.852 3.663 0.727 1.00 98.50 87 ILE A N 1
ATOM 614 C CA . ILE A 1 87 ? -8.461 4.099 0.803 1.00 98.50 87 ILE A CA 1
ATOM 615 C C . ILE A 1 87 ? -8.074 4.894 -0.436 1.00 98.50 87 ILE A C 1
ATOM 617 O O . ILE A 1 87 ? -8.368 4.513 -1.569 1.00 98.50 87 ILE A O 1
ATOM 621 N N . THR A 1 88 ? -7.367 5.996 -0.218 1.00 98.75 88 THR A N 1
ATOM 622 C CA . THR A 1 88 ? -6.690 6.738 -1.282 1.00 98.75 88 THR A CA 1
ATOM 623 C C . THR A 1 88 ? -5.260 7.018 -0.878 1.00 98.75 88 THR A C 1
ATOM 625 O O . THR A 1 88 ? -4.926 6.999 0.305 1.00 98.75 88 THR A O 1
ATOM 628 N N . GLY A 1 89 ? -4.379 7.270 -1.833 1.00 98.44 89 GLY A N 1
ATOM 629 C CA . GLY A 1 89 ? -3.008 7.571 -1.469 1.00 98.44 89 GLY A CA 1
ATOM 630 C C . GLY A 1 89 ? -2.083 7.826 -2.631 1.00 98.44 89 GLY A C 1
ATOM 631 O O . GLY A 1 89 ? -2.497 7.889 -3.787 1.00 98.44 89 GLY A O 1
ATOM 632 N N . LYS A 1 90 ? -0.805 7.959 -2.289 1.00 98.62 90 LYS A N 1
ATOM 633 C CA . LYS A 1 90 ? 0.275 8.108 -3.256 1.00 98.62 90 LYS A CA 1
ATOM 634 C C . LYS A 1 90 ? 1.486 7.288 -2.847 1.00 98.62 90 LYS A C 1
ATOM 636 O O . LYS A 1 90 ? 1.908 7.357 -1.691 1.00 98.62 90 LYS A O 1
ATOM 641 N N . ILE A 1 91 ? 2.046 6.546 -3.796 1.00 98.50 91 ILE A N 1
ATOM 642 C CA . ILE A 1 91 ? 3.259 5.746 -3.631 1.00 98.50 91 ILE A CA 1
ATOM 643 C C . ILE A 1 91 ? 4.422 6.341 -4.424 1.00 98.50 91 ILE A C 1
ATOM 645 O O . ILE A 1 91 ? 4.254 6.843 -5.532 1.00 98.50 91 ILE A O 1
ATOM 649 N N . THR A 1 92 ? 5.616 6.250 -3.848 1.00 98.00 92 THR A N 1
ATOM 650 C CA . THR A 1 92 ? 6.892 6.521 -4.513 1.00 98.00 92 THR A CA 1
ATOM 651 C C . THR A 1 92 ? 7.687 5.226 -4.562 1.00 98.00 92 THR A C 1
ATOM 653 O O . THR A 1 92 ? 7.879 4.595 -3.522 1.00 98.00 92 THR A O 1
ATOM 656 N N . VAL A 1 93 ? 8.153 4.842 -5.752 1.00 97.12 93 VAL A N 1
ATOM 657 C CA . VAL A 1 93 ? 8.924 3.613 -5.990 1.00 97.12 93 VAL A CA 1
ATOM 658 C C . VAL A 1 93 ? 10.35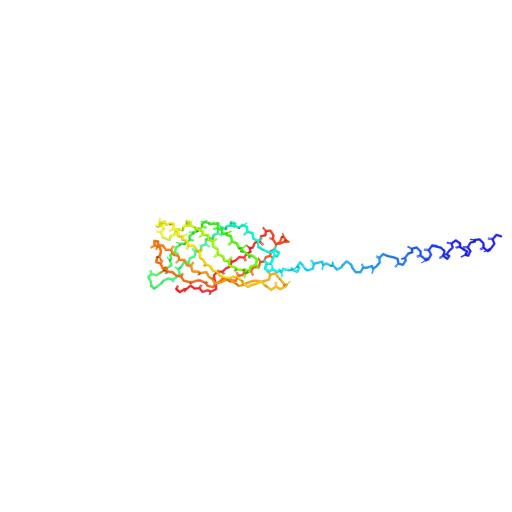0 3.974 -6.379 1.00 97.12 93 VAL A C 1
ATOM 660 O O . VAL A 1 93 ? 10.568 4.756 -7.301 1.00 97.12 93 VAL A O 1
ATOM 663 N N . ASN A 1 94 ? 11.315 3.386 -5.681 1.00 95.62 94 ASN A N 1
ATOM 664 C CA . ASN A 1 94 ? 12.733 3.528 -5.973 1.00 95.62 94 ASN A CA 1
ATOM 665 C C . ASN A 1 94 ? 13.202 2.398 -6.903 1.00 95.62 94 ASN A C 1
ATOM 667 O O . ASN A 1 94 ? 12.677 1.284 -6.860 1.00 95.62 94 ASN A O 1
ATOM 671 N N . GLY A 1 95 ? 14.270 2.651 -7.668 1.00 93.25 95 GLY A N 1
ATOM 672 C CA . GLY A 1 95 ? 14.861 1.671 -8.592 1.00 93.25 95 GLY A CA 1
ATOM 673 C C . GLY A 1 95 ? 15.362 0.378 -7.937 1.00 93.25 95 GLY A C 1
ATOM 674 O O . GLY A 1 95 ? 15.543 -0.618 -8.622 1.00 93.25 95 GLY A O 1
ATOM 675 N N . ASN A 1 96 ? 15.553 0.373 -6.614 1.00 92.69 96 ASN A N 1
ATOM 676 C CA . ASN A 1 96 ? 15.930 -0.803 -5.825 1.00 92.69 96 ASN A CA 1
ATOM 677 C C . ASN A 1 96 ? 14.720 -1.567 -5.247 1.00 92.69 96 ASN A C 1
ATOM 679 O O . ASN A 1 96 ? 14.873 -2.297 -4.270 1.00 92.69 96 ASN A O 1
ATOM 683 N N . CYS A 1 97 ? 13.518 -1.348 -5.789 1.00 95.19 97 CYS A N 1
ATOM 684 C CA . CYS A 1 97 ? 12.264 -1.984 -5.367 1.00 95.19 97 CYS A CA 1
ATOM 685 C C . CYS A 1 97 ? 11.791 -1.660 -3.944 1.00 95.19 97 CYS A C 1
ATOM 687 O O . CYS A 1 97 ? 10.807 -2.232 -3.475 1.00 95.19 97 CYS A O 1
ATOM 689 N N . THR A 1 98 ? 12.425 -0.702 -3.268 1.00 97.00 98 THR A N 1
ATOM 690 C CA . THR A 1 98 ? 11.853 -0.102 -2.060 1.00 97.00 98 THR A CA 1
ATOM 691 C C . THR A 1 98 ? 10.831 0.962 -2.442 1.00 97.00 98 THR A C 1
ATOM 693 O O . THR A 1 98 ? 10.961 1.631 -3.469 1.00 97.00 98 THR A O 1
ATOM 696 N N . ALA A 1 99 ? 9.812 1.141 -1.613 1.00 97.94 99 ALA A N 1
ATOM 697 C CA . ALA A 1 99 ? 8.794 2.150 -1.828 1.00 97.94 99 ALA A CA 1
ATOM 698 C C . ALA A 1 99 ? 8.262 2.717 -0.510 1.00 97.94 99 ALA A C 1
ATOM 700 O O . ALA A 1 99 ? 8.423 2.145 0.570 1.00 97.94 99 ALA A O 1
ATOM 701 N N . THR A 1 100 ? 7.640 3.886 -0.598 1.00 98.62 100 THR A N 1
ATOM 702 C CA . THR A 1 100 ? 6.911 4.513 0.508 1.00 98.62 100 THR A CA 1
ATOM 703 C C . THR A 1 100 ? 5.554 4.956 -0.005 1.00 98.62 100 THR A C 1
ATOM 705 O O . THR A 1 100 ? 5.483 5.563 -1.072 1.00 98.62 100 THR A O 1
ATOM 708 N N . ALA A 1 101 ? 4.494 4.667 0.745 1.00 98.56 101 ALA A N 1
ATOM 709 C CA . ALA A 1 101 ? 3.143 5.100 0.410 1.00 98.56 101 ALA A CA 1
ATOM 710 C C . ALA A 1 101 ? 2.535 5.935 1.538 1.00 98.56 101 ALA A C 1
ATOM 712 O O . ALA A 1 101 ? 2.691 5.604 2.711 1.00 98.56 10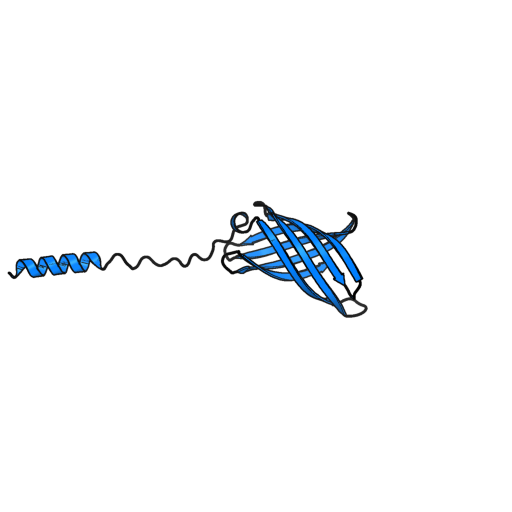1 ALA A O 1
ATOM 713 N N . ASN A 1 102 ? 1.828 6.999 1.170 1.00 98.69 102 ASN A N 1
ATOM 714 C CA . ASN A 1 102 ? 0.982 7.772 2.074 1.00 98.69 102 ASN A CA 1
ATOM 715 C C . ASN A 1 102 ? -0.467 7.416 1.768 1.00 98.69 102 ASN A C 1
ATOM 717 O O . ASN A 1 102 ? -0.907 7.624 0.637 1.00 98.69 102 ASN A O 1
ATOM 721 N N . ILE A 1 103 ? -1.179 6.867 2.749 1.00 98.62 103 ILE A N 1
ATOM 722 C CA . ILE A 1 103 ? -2.540 6.354 2.591 1.00 98.62 103 ILE A CA 1
ATOM 723 C C . ILE A 1 103 ? -3.482 7.117 3.513 1.00 98.62 103 ILE A C 1
ATOM 725 O O . ILE A 1 103 ? -3.269 7.163 4.719 1.00 98.62 103 ILE A O 1
ATOM 729 N N . ASN A 1 104 ? -4.550 7.657 2.951 1.00 98.75 104 ASN A N 1
ATOM 730 C CA . ASN A 1 104 ? -5.690 8.195 3.667 1.00 98.75 104 ASN A CA 1
ATOM 731 C C . ASN A 1 104 ? -6.799 7.152 3.690 1.00 98.75 104 ASN A C 1
ATOM 733 O O . ASN A 1 104 ? -7.069 6.506 2.676 1.00 98.75 104 ASN A O 1
ATOM 737 N N . VAL A 1 105 ? -7.443 6.998 4.841 1.00 98.19 105 VAL A N 1
ATOM 738 C CA . VAL A 1 105 ? -8.534 6.046 5.017 1.00 98.19 105 VAL A CA 1
ATOM 739 C C . VAL A 1 105 ? -9.799 6.773 5.427 1.00 98.19 105 VAL A C 1
ATOM 741 O O . VAL A 1 105 ? -9.803 7.552 6.381 1.00 98.19 105 VAL A O 1
ATOM 744 N N . PHE A 1 106 ? -10.880 6.477 4.721 1.00 98.38 106 PHE A N 1
ATOM 745 C CA . PHE A 1 106 ? -12.167 7.127 4.863 1.00 98.38 106 PHE A CA 1
ATOM 746 C C . PHE A 1 106 ? -13.229 6.119 5.278 1.00 98.38 106 PHE A C 1
ATOM 748 O O . PHE A 1 106 ? -13.231 4.968 4.848 1.00 98.38 106 PHE A O 1
ATOM 755 N N . GLN A 1 107 ? -14.176 6.591 6.076 1.00 96.75 107 GLN A N 1
ATOM 756 C CA . GLN A 1 107 ? -15.417 5.891 6.371 1.00 96.75 107 GLN A CA 1
ATOM 757 C C . GLN A 1 107 ? -16.547 6.901 6.212 1.00 96.75 107 GLN A C 1
ATOM 759 O O . GLN A 1 107 ? -16.462 8.003 6.752 1.00 96.75 107 GLN A O 1
ATOM 764 N N . ASN A 1 108 ? -17.569 6.551 5.427 1.00 94.50 108 ASN A N 1
ATOM 765 C CA . ASN A 1 108 ? -18.685 7.446 5.096 1.00 94.50 108 ASN A CA 1
ATOM 766 C C . ASN A 1 108 ? -18.217 8.820 4.570 1.00 94.50 108 ASN A C 1
ATOM 768 O O . ASN A 1 108 ? -18.717 9.855 4.994 1.00 94.50 108 ASN A O 1
ATOM 772 N N . ALA A 1 109 ? -17.213 8.824 3.683 1.00 94.38 109 ALA A N 1
ATOM 773 C CA . ALA A 1 109 ? -16.562 10.017 3.120 1.00 94.38 109 ALA A CA 1
ATOM 774 C C . ALA A 1 109 ? -15.821 10.939 4.117 1.00 94.38 109 ALA A C 1
ATOM 776 O O . ALA A 1 109 ? -15.190 11.906 3.693 1.00 94.38 109 ALA A O 1
ATOM 777 N N . SER A 1 110 ? -15.805 10.632 5.417 1.00 97.38 110 SER A N 1
ATOM 778 C CA . SER A 1 110 ? -14.973 11.336 6.399 1.00 97.38 110 SER A CA 1
ATOM 779 C C . SER A 1 110 ? -13.610 10.669 6.545 1.00 97.38 110 SER A C 1
ATOM 781 O O . SER A 1 110 ? -13.530 9.451 6.731 1.00 97.38 110 SER A O 1
ATOM 783 N N . LEU A 1 111 ? -12.543 11.474 6.501 1.00 97.56 111 LEU A N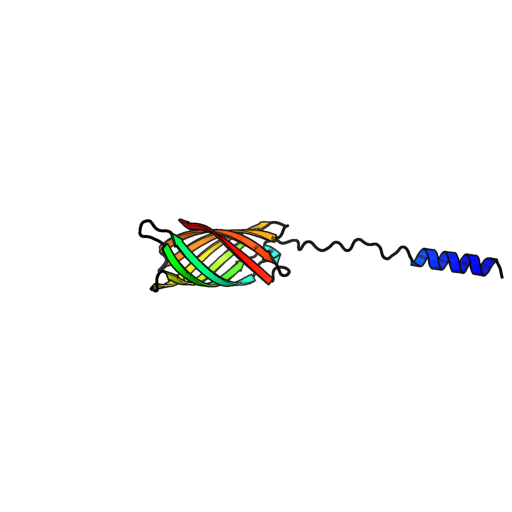 1
ATOM 784 C CA . LEU A 1 111 ? -11.180 11.025 6.782 1.00 97.56 111 LEU A CA 1
ATOM 785 C C . LEU A 1 111 ? -11.099 10.548 8.234 1.00 97.56 111 LEU A C 1
ATOM 787 O O . LEU A 1 111 ? -11.350 11.317 9.156 1.00 97.56 111 LEU A O 1
ATOM 791 N N . GLN A 1 112 ? -10.747 9.280 8.418 1.00 96.75 112 GLN A N 1
ATOM 792 C CA . GLN A 1 112 ? -10.601 8.668 9.737 1.00 96.75 112 GLN A CA 1
ATOM 793 C C . GLN A 1 112 ? -9.149 8.671 10.202 1.00 96.75 112 GLN A C 1
ATOM 795 O O . GLN A 1 112 ? -8.893 8.746 11.398 1.00 96.75 112 GLN A O 1
ATOM 800 N N . ARG A 1 113 ? -8.210 8.507 9.260 1.00 95.38 113 ARG A N 1
ATOM 801 C CA . ARG A 1 113 ? -6.774 8.421 9.545 1.00 95.38 113 ARG A CA 1
ATOM 802 C C . ARG A 1 113 ? -5.919 8.554 8.294 1.00 95.38 113 ARG A C 1
ATOM 804 O O . ARG A 1 113 ? -6.365 8.232 7.188 1.00 95.38 113 ARG A O 1
ATOM 811 N N . SER A 1 114 ? -4.657 8.886 8.520 1.00 97.94 114 SER A N 1
ATOM 812 C 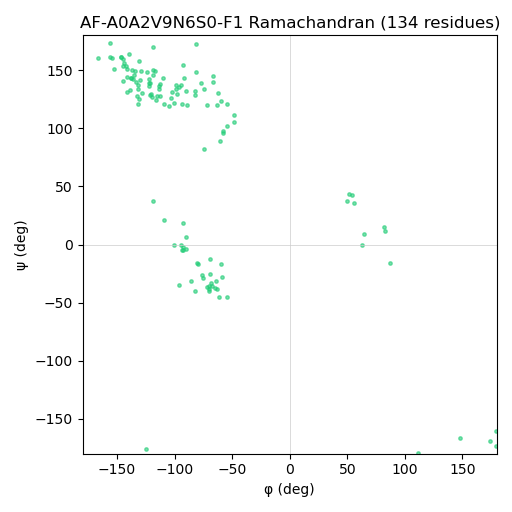CA . SER A 1 114 ? -3.582 8.848 7.534 1.00 97.94 114 SER A CA 1
ATOM 813 C C . SER A 1 114 ? -2.454 7.932 8.013 1.00 97.94 114 SER A C 1
ATOM 815 O O . SER A 1 114 ? -2.139 7.865 9.198 1.00 97.94 114 SER A O 1
ATOM 817 N N . ALA A 1 115 ? -1.844 7.194 7.091 1.00 97.75 115 ALA A N 1
ATOM 818 C CA . ALA A 1 115 ? -0.775 6.245 7.365 1.00 97.75 115 ALA A CA 1
ATOM 819 C C . ALA A 1 115 ? 0.409 6.470 6.427 1.00 97.75 115 ALA A C 1
ATOM 821 O O . ALA A 1 115 ? 0.228 6.682 5.227 1.00 97.75 115 ALA A O 1
ATOM 822 N N . VAL A 1 116 ? 1.620 6.325 6.962 1.00 98.50 116 VAL A N 1
ATOM 823 C CA . VAL A 1 116 ? 2.834 6.183 6.152 1.00 98.50 116 VAL A CA 1
ATOM 824 C C . VAL A 1 116 ? 3.236 4.719 6.167 1.00 98.50 116 VAL A C 1
ATOM 826 O O . VAL A 1 116 ? 3.409 4.129 7.234 1.00 98.50 116 VAL A O 1
ATOM 829 N N . LEU A 1 117 ? 3.405 4.130 4.990 1.00 98.50 117 LEU A N 1
ATOM 830 C CA . LEU A 1 117 ? 3.790 2.737 4.808 1.00 98.50 117 LEU A CA 1
ATOM 831 C C . LEU A 1 117 ? 5.193 2.651 4.208 1.00 98.50 117 LEU A C 1
ATOM 833 O O . LEU A 1 117 ? 5.517 3.388 3.277 1.00 98.50 117 LEU A O 1
ATOM 837 N N . ALA A 1 118 ? 6.009 1.725 4.707 1.00 98.56 118 ALA A N 1
ATOM 838 C CA . ALA A 1 118 ? 7.224 1.282 4.027 1.00 98.56 118 ALA A CA 1
ATOM 839 C C . ALA A 1 118 ? 6.934 -0.022 3.288 1.00 98.56 118 ALA A C 1
ATOM 841 O O . ALA A 1 118 ? 6.329 -0.927 3.867 1.00 98.56 118 ALA A O 1
ATOM 842 N N . LEU A 1 119 ? 7.367 -0.111 2.030 1.00 97.69 119 LEU A N 1
ATOM 843 C CA . LEU A 1 119 ? 7.126 -1.260 1.168 1.00 97.69 119 LEU A CA 1
ATOM 844 C C . LEU A 1 119 ? 8.422 -1.752 0.519 1.00 97.69 119 LEU A C 1
ATOM 846 O O . LEU A 1 119 ? 9.322 -0.964 0.223 1.00 97.69 119 LEU A O 1
ATOM 850 N N . VAL A 1 120 ? 8.483 -3.053 0.254 1.00 97.44 120 VAL A N 1
ATOM 851 C CA . VAL A 1 120 ? 9.483 -3.679 -0.618 1.00 97.44 120 VAL A CA 1
ATOM 852 C C . VAL A 1 120 ? 8.753 -4.591 -1.593 1.00 97.44 120 VAL A C 1
ATOM 854 O O . VAL A 1 120 ? 7.999 -5.463 -1.161 1.00 97.44 120 VAL A O 1
ATOM 857 N N . PHE A 1 121 ? 8.978 -4.396 -2.889 1.00 96.12 121 PHE A N 1
ATOM 858 C CA . PHE A 1 121 ? 8.527 -5.328 -3.915 1.00 96.12 121 PHE A CA 1
ATOM 859 C C . PHE A 1 121 ? 9.527 -6.480 -4.040 1.00 96.12 121 PHE A C 1
ATOM 861 O O . PHE A 1 121 ? 10.729 -6.256 -4.185 1.00 96.12 121 PHE A O 1
ATOM 868 N N . ASP A 1 122 ? 9.031 -7.712 -3.984 1.00 93.69 122 ASP A N 1
ATOM 869 C CA . ASP A 1 122 ? 9.791 -8.932 -4.236 1.00 93.69 122 ASP A CA 1
ATOM 870 C C . ASP A 1 122 ? 9.119 -9.766 -5.338 1.00 93.69 122 ASP A C 1
ATOM 872 O O . ASP A 1 122 ? 8.161 -9.324 -5.980 1.00 93.69 122 ASP A O 1
ATOM 876 N N . SER A 1 123 ? 9.662 -10.952 -5.626 1.00 90.12 123 SER A N 1
ATOM 877 C CA . SER A 1 123 ? 9.081 -11.876 -6.613 1.00 90.12 123 SER A CA 1
ATOM 878 C C . SER A 1 123 ? 8.863 -11.222 -7.988 1.00 90.12 123 SER A C 1
ATOM 880 O O . SER A 1 123 ? 7.815 -11.384 -8.617 1.00 90.12 123 SER A O 1
ATOM 882 N N . ASN A 1 124 ? 9.853 -10.442 -8.440 1.00 86.38 124 ASN A N 1
ATOM 883 C CA . ASN A 1 124 ? 9.814 -9.659 -9.682 1.00 86.38 124 ASN A CA 1
ATOM 884 C C . ASN A 1 124 ? 8.620 -8.692 -9.769 1.00 86.38 124 ASN A C 1
ATOM 886 O O . ASN A 1 124 ? 8.051 -8.508 -10.840 1.00 86.38 124 ASN A O 1
ATOM 890 N N . GLY A 1 125 ? 8.220 -8.096 -8.641 1.00 89.19 125 GLY A N 1
ATOM 891 C CA . GLY A 1 125 ? 7.107 -7.149 -8.598 1.00 89.19 125 GLY A CA 1
ATOM 892 C C . GLY A 1 125 ? 5.728 -7.795 -8.524 1.00 89.19 125 GLY A C 1
ATOM 893 O O . GLY A 1 125 ? 4.739 -7.097 -8.691 1.00 89.19 125 GLY A O 1
ATOM 894 N N . ASN A 1 126 ? 5.640 -9.103 -8.263 1.00 92.75 126 ASN A N 1
ATOM 895 C CA . ASN A 1 126 ? 4.357 -9.789 -8.063 1.00 92.75 126 ASN A CA 1
ATOM 896 C C . ASN A 1 126 ? 3.936 -9.864 -6.592 1.00 92.75 126 ASN A C 1
ATOM 898 O O . ASN A 1 126 ? 2.859 -10.364 -6.275 1.00 92.75 126 ASN A O 1
ATOM 902 N N . HIS A 1 127 ? 4.784 -9.401 -5.678 1.00 96.12 127 HIS A N 1
ATOM 903 C CA . HIS A 1 127 ? 4.484 -9.391 -4.258 1.00 96.12 127 HIS A CA 1
ATOM 904 C C . HIS A 1 127 ? 5.096 -8.158 -3.598 1.00 96.12 127 HIS A C 1
ATOM 906 O O . HIS A 1 127 ? 6.205 -7.741 -3.926 1.00 96.12 127 HIS A O 1
ATOM 912 N N . SER A 1 128 ? 4.356 -7.566 -2.666 1.00 96.44 128 SER A N 1
ATOM 913 C CA . SER A 1 128 ? 4.796 -6.428 -1.868 1.00 96.44 128 SER A CA 1
ATOM 914 C C . SER A 1 128 ? 4.748 -6.786 -0.388 1.00 96.44 128 SER A C 1
ATOM 916 O O . SER A 1 128 ? 3.704 -7.196 0.120 1.00 96.44 128 SER A O 1
ATOM 918 N N . ARG A 1 129 ? 5.849 -6.563 0.325 1.00 97.38 129 ARG A N 1
ATOM 919 C CA . ARG A 1 129 ? 5.895 -6.620 1.789 1.00 97.38 129 ARG A CA 1
ATOM 920 C C . ARG A 1 129 ? 5.743 -5.221 2.341 1.00 97.38 129 ARG A C 1
ATOM 922 O O . ARG A 1 129 ? 6.391 -4.304 1.843 1.00 97.38 129 ARG A O 1
ATOM 929 N N . THR A 1 130 ? 4.921 -5.050 3.369 1.00 97.38 130 THR A N 1
ATOM 930 C CA . THR A 1 130 ? 4.549 -3.717 3.850 1.00 97.38 130 THR A CA 1
ATOM 931 C C . THR A 1 130 ? 4.452 -3.662 5.365 1.00 97.38 130 THR A C 1
ATOM 933 O O . THR A 1 130 ? 3.992 -4.609 5.997 1.00 97.38 130 THR A O 1
ATOM 936 N N . ILE A 1 131 ? 4.852 -2.528 5.943 1.00 96.94 131 ILE A N 1
ATOM 937 C CA . ILE A 1 131 ? 4.644 -2.208 7.357 1.00 96.94 131 ILE A CA 1
ATOM 938 C C . ILE A 1 131 ? 4.181 -0.758 7.524 1.00 96.94 131 ILE A C 1
ATOM 940 O O . ILE A 1 131 ? 4.557 0.123 6.745 1.00 96.94 131 ILE A O 1
ATOM 944 N N . PHE A 1 132 ? 3.392 -0.507 8.568 1.00 96.69 132 PHE A N 1
ATOM 945 C CA . PHE A 1 132 ? 3.054 0.840 9.019 1.00 96.69 132 PHE A CA 1
ATOM 946 C C . PHE A 1 132 ? 4.275 1.491 9.679 1.00 96.69 132 PHE A C 1
ATOM 948 O O . PHE A 1 132 ? 4.783 0.990 10.679 1.00 96.69 132 PHE A O 1
ATOM 955 N N . LYS A 1 133 ? 4.738 2.616 9.129 1.00 96.31 133 LY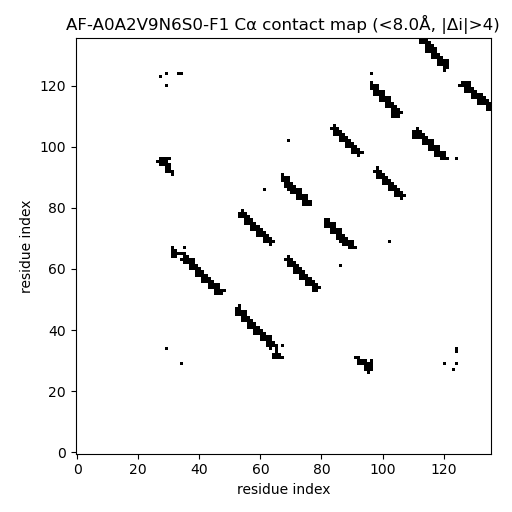S A N 1
ATOM 956 C CA . LYS A 1 133 ? 5.744 3.485 9.759 1.00 96.31 133 LYS A CA 1
ATOM 957 C C . LYS A 1 133 ? 5.114 4.432 10.774 1.00 96.31 133 LYS A C 1
ATOM 959 O O . LYS A 1 133 ? 5.698 4.677 11.822 1.00 96.31 133 LYS A O 1
ATOM 964 N N . SER A 1 134 ? 3.947 4.975 10.448 1.00 94.12 134 SER A N 1
ATOM 965 C CA . SER A 1 134 ? 3.183 5.852 11.330 1.00 94.12 134 SER A CA 1
ATOM 966 C C . SER A 1 134 ? 1.697 5.803 10.990 1.00 94.12 134 SER A C 1
ATOM 968 O O . SER A 1 134 ? 1.306 5.390 9.893 1.00 94.12 134 SER A O 1
ATOM 970 N N . LEU A 1 135 ? 0.886 6.223 11.958 1.00 91.44 135 LEU A N 1
ATOM 971 C CA . LEU A 1 135 ? -0.558 6.367 11.852 1.00 91.44 135 LEU A CA 1
ATOM 972 C C . LEU A 1 135 ? -0.964 7.628 12.621 1.00 91.44 135 LEU A C 1
ATOM 974 O O . LEU A 1 135 ? -0.518 7.802 13.756 1.00 91.44 135 LEU A O 1
ATOM 978 N N . THR A 1 136 ? -1.775 8.482 12.004 1.00 89.69 136 THR A N 1
ATOM 979 C CA . THR A 1 136 ? -2.307 9.726 12.583 1.00 89.69 136 THR A CA 1
ATOM 980 C C . THR A 1 136 ? -3.800 9.821 12.362 1.00 89.69 136 THR A C 1
ATOM 982 O O . THR A 1 136 ? -4.221 9.489 11.227 1.00 89.69 136 THR A O 1
#

Mean predicted aligned error: 9.66 Å

Sequence (136 aa):
MKNNIARALLVLAAASVVALAPIQANAAQCSLGSMAGNWAYTYTGTIFTQNGPLPAASVGRYHQDTAGNITGSQTRSVAGNSGVEEITGKITVNGNCTATANINVFQNASLQRSAVLALVFDSNGNHSRTIFKSLT

pLDDT: mean 87.54, std 17.8, range [46.41, 98.81]

Radius of gyration: 25.43 Å; Cα contacts (8 Å, |Δi|>4): 268; chains: 1; bounding box: 70×43×69 Å